Protein AF-A0A7K4B4T7-F1 (afdb_monomer_lite)

Secondary structure (DSSP, 8-state):
--EEEEE-B-TTT--B-THHHHHHHHHHHHTT-EEEEES---SHHHHHHHTTT-SEEE--HHHHTSS-HHHHHHHHH--

pLDDT: mean 97.21, std 2.55, range [79.06, 98.69]

Sequence (79 aa):
AELIGVNNRDLRTFKTDLTTTIRIAPLLRQAGRTVVSLSGITWPCDIRFMSRFADGFLIGSAIMSSGNPRKRLEGLVYA

Foldseek 3Di:
DQEDEFEQADPVVRDGDLVSLVVCQVVQVVVNHAYEYEDDDQALVSVVVCVVRHPYYDDDCNQPVDPHSVVSVCRNPVD

Structure (mmCIF, N/CA/C/O backbone):
data_AF-A0A7K4B4T7-F1
#
_entry.id   AF-A0A7K4B4T7-F1
#
loop_
_atom_site.group_PDB
_atom_site.id
_atom_site.type_symbol
_atom_site.label_atom_id
_atom_site.label_alt_id
_atom_site.label_comp_id
_atom_site.label_asym_id
_atom_site.label_entity_id
_atom_site.label_seq_id
_atom_site.pdbx_PDB_ins_code
_atom_site.Cartn_x
_atom_site.Cartn_y
_atom_site.Cartn_z
_atom_site.occupancy
_atom_site.B_iso_or_equiv
_atom_site.auth_seq_id
_atom_site.auth_comp_id
_atom_site.auth_asym_id
_atom_site.auth_atom_id
_atom_site.pdbx_PDB_model_num
ATOM 1 N N . ALA A 1 1 ? -20.937 3.780 2.200 1.00 88.31 1 ALA A N 1
ATOM 2 C CA . ALA A 1 1 ? -20.082 2.820 1.476 1.00 88.31 1 ALA A CA 1
ATOM 3 C C . ALA A 1 1 ? -19.533 1.801 2.465 1.00 88.31 1 ALA A C 1
ATOM 5 O O . ALA A 1 1 ? -19.265 2.177 3.601 1.00 88.31 1 ALA A O 1
ATOM 6 N N . GLU A 1 2 ? -19.410 0.540 2.062 1.00 95.62 2 GLU A N 1
ATOM 7 C CA . GLU A 1 2 ? -18.896 -0.552 2.909 1.00 95.62 2 GLU A CA 1
ATOM 8 C C . GLU A 1 2 ? -17.365 -0.650 2.860 1.00 95.62 2 GLU A C 1
ATOM 10 O O . GLU A 1 2 ? -16.730 -0.920 3.876 1.00 95.62 2 GLU A O 1
ATOM 15 N N . LEU A 1 3 ? -16.778 -0.316 1.706 1.00 98.06 3 LEU A N 1
ATOM 16 C CA . LEU A 1 3 ? -15.339 -0.258 1.467 1.00 98.06 3 LEU A CA 1
ATOM 17 C C . LEU A 1 3 ? -14.877 1.196 1.339 1.00 98.06 3 LEU A C 1
ATOM 19 O O . LEU A 1 3 ? -15.461 1.974 0.582 1.00 98.06 3 LEU A O 1
ATOM 23 N N . ILE A 1 4 ? -13.814 1.555 2.060 1.00 98.44 4 ILE A N 1
ATOM 24 C CA . ILE A 1 4 ? -13.207 2.888 2.048 1.00 98.44 4 ILE A CA 1
ATOM 25 C C . ILE A 1 4 ? -11.722 2.777 1.694 1.00 98.44 4 ILE A C 1
ATOM 27 O O . ILE A 1 4 ? -10.950 2.107 2.379 1.00 98.44 4 ILE A O 1
ATOM 31 N N . GLY A 1 5 ? -11.317 3.469 0.630 1.00 98.44 5 GLY A N 1
ATOM 32 C CA . GLY A 1 5 ? -9.915 3.614 0.252 1.00 98.44 5 GLY A CA 1
ATOM 33 C C . GLY A 1 5 ? -9.262 4.798 0.965 1.00 98.44 5 GLY A C 1
ATOM 34 O O . GLY A 1 5 ? -9.730 5.928 0.831 1.00 98.44 5 GLY A O 1
ATOM 35 N N . VAL A 1 6 ? -8.166 4.563 1.685 1.00 98.50 6 VAL A N 1
ATOM 36 C CA . VAL A 1 6 ? -7.345 5.622 2.286 1.00 98.50 6 VAL A CA 1
ATOM 37 C C . VAL A 1 6 ? -6.129 5.860 1.401 1.00 98.50 6 VAL A C 1
ATOM 39 O O . VAL A 1 6 ? -5.240 5.015 1.305 1.00 98.50 6 VAL A O 1
ATOM 42 N N . ASN A 1 7 ? -6.095 7.014 0.733 1.00 98.50 7 ASN A N 1
ATOM 43 C CA . ASN A 1 7 ? -4.975 7.387 -0.123 1.00 98.50 7 ASN A CA 1
ATOM 44 C C . ASN A 1 7 ? -3.863 8.040 0.703 1.00 98.50 7 ASN A C 1
ATOM 46 O O . ASN A 1 7 ? -4.033 9.142 1.217 1.00 98.50 7 ASN A O 1
ATOM 50 N N . ASN A 1 8 ? -2.715 7.373 0.795 1.00 98.62 8 ASN A N 1
ATOM 51 C CA . ASN A 1 8 ? -1.538 7.880 1.500 1.00 98.62 8 ASN A CA 1
ATOM 52 C C . ASN A 1 8 ? -0.840 9.018 0.745 1.00 98.62 8 ASN A C 1
ATOM 54 O O . ASN A 1 8 ? 0.089 9.615 1.282 1.00 98.62 8 ASN A O 1
ATOM 58 N N . ARG A 1 9 ? -1.233 9.305 -0.503 1.00 98.50 9 ARG A N 1
ATOM 59 C CA . ARG A 1 9 ? -0.707 10.422 -1.287 1.00 98.50 9 ARG A CA 1
ATOM 60 C C . ARG A 1 9 ? -1.622 11.632 -1.177 1.00 98.50 9 ARG A C 1
ATOM 62 O O . ARG A 1 9 ? -2.765 11.596 -1.629 1.00 98.50 9 ARG A O 1
ATOM 69 N N . ASP A 1 10 ? -1.073 12.728 -0.679 1.00 98.06 10 ASP A N 1
ATOM 70 C CA . ASP A 1 10 ? -1.707 14.033 -0.800 1.00 98.06 10 ASP A CA 1
ATOM 71 C C . ASP A 1 10 ? -1.623 14.501 -2.258 1.00 98.06 10 ASP A C 1
ATOM 73 O O . ASP A 1 10 ? -0.538 14.638 -2.815 1.00 98.06 10 ASP A O 1
ATOM 77 N N . LEU A 1 11 ? -2.765 14.743 -2.898 1.00 97.81 11 LEU A N 1
ATOM 78 C CA . LEU A 1 11 ? -2.828 15.138 -4.309 1.00 97.81 11 LEU A CA 1
ATOM 79 C C . LEU A 1 11 ? -2.448 16.605 -4.559 1.00 97.81 11 LEU A C 1
ATOM 81 O O . LEU A 1 11 ? -2.236 16.979 -5.707 1.00 97.81 11 LEU A O 1
ATOM 85 N N . ARG A 1 12 ? -2.348 17.436 -3.514 1.00 98.06 12 ARG A 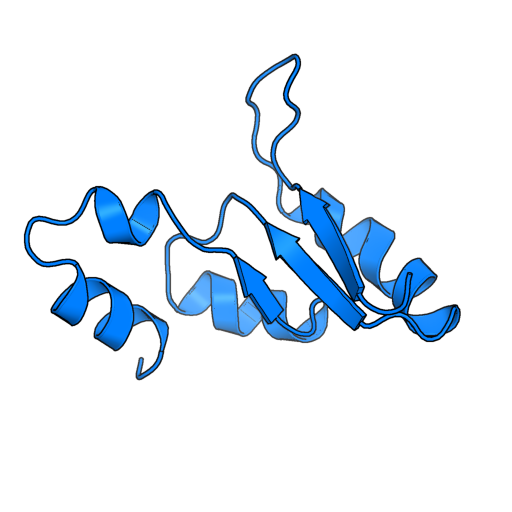N 1
ATOM 86 C CA . ARG A 1 12 ? -1.882 18.827 -3.634 1.00 98.06 12 ARG A CA 1
ATOM 87 C C . ARG A 1 12 ? -0.360 18.918 -3.642 1.00 9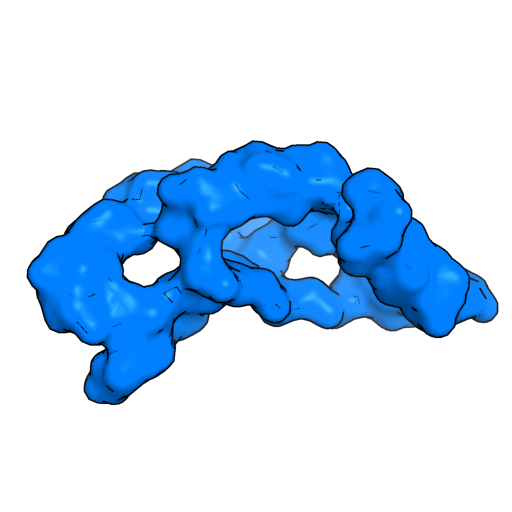8.06 12 ARG A C 1
ATOM 89 O O . ARG A 1 12 ? 0.196 19.778 -4.314 1.00 98.06 12 ARG A O 1
ATOM 96 N N . THR A 1 13 ? 0.304 18.049 -2.878 1.00 98.06 13 THR A N 1
ATOM 97 C CA . THR A 1 13 ? 1.763 18.082 -2.667 1.00 98.06 13 THR A CA 1
ATOM 98 C C . THR A 1 13 ? 2.497 16.886 -3.269 1.00 98.06 13 THR A C 1
ATOM 100 O O . THR A 1 13 ? 3.724 16.883 -3.328 1.00 98.06 13 THR A O 1
ATOM 103 N N . PHE A 1 14 ? 1.761 15.849 -3.674 1.00 96.88 14 PHE A N 1
ATOM 104 C CA . PHE A 1 14 ? 2.239 14.536 -4.116 1.00 96.88 14 PHE A CA 1
ATOM 105 C C . PHE A 1 14 ? 3.097 13.770 -3.099 1.00 96.88 14 PHE A C 1
ATOM 107 O O . PHE A 1 14 ? 3.582 12.673 -3.398 1.00 96.88 14 PHE A O 1
ATOM 114 N N . LYS A 1 15 ? 3.234 14.285 -1.872 1.00 98.00 15 LYS A N 1
ATOM 115 C CA . LYS A 1 15 ? 3.906 13.581 -0.781 1.00 98.00 15 LYS A CA 1
ATOM 116 C C . LYS A 1 15 ? 3.093 12.354 -0.396 1.00 98.00 15 LYS A C 1
ATOM 118 O O . LYS A 1 15 ? 1.868 12.404 -0.316 1.00 98.00 15 LYS A O 1
ATOM 123 N N . THR A 1 16 ? 3.794 11.243 -0.199 1.00 97.81 16 THR A N 1
ATOM 124 C CA . THR A 1 16 ? 3.191 9.973 0.208 1.00 97.81 16 THR A CA 1
ATOM 125 C C . THR A 1 16 ? 3.619 9.653 1.633 1.00 97.81 16 THR A C 1
ATOM 127 O O . THR A 1 16 ? 4.814 9.640 1.916 1.00 97.81 16 THR A O 1
ATOM 130 N N . ASP A 1 17 ? 2.650 9.398 2.508 1.00 97.94 17 ASP A N 1
ATOM 131 C CA . ASP A 1 17 ? 2.861 9.108 3.924 1.00 97.94 17 ASP A CA 1
ATOM 132 C C . ASP A 1 17 ? 1.901 8.007 4.405 1.00 97.94 17 ASP A C 1
ATOM 134 O O . ASP 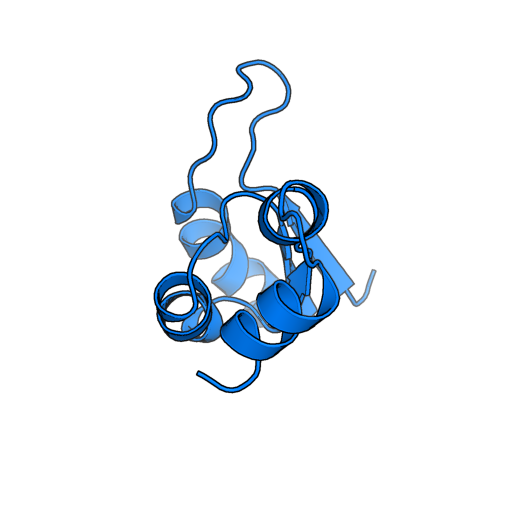A 1 17 ? 0.687 8.214 4.524 1.00 97.94 17 ASP A O 1
ATOM 138 N N . LEU A 1 18 ? 2.463 6.828 4.701 1.00 98.00 18 LEU A N 1
ATOM 139 C CA . LEU A 1 18 ? 1.722 5.652 5.170 1.00 98.00 18 LEU A CA 1
ATOM 140 C C . LEU A 1 18 ? 1.048 5.871 6.534 1.00 98.00 18 LEU A C 1
ATOM 142 O O . LEU A 1 18 ? 0.064 5.190 6.842 1.00 98.00 18 LEU A O 1
ATOM 146 N N . THR A 1 19 ? 1.512 6.840 7.335 1.00 98.19 19 THR A N 1
ATOM 147 C CA . THR A 1 19 ? 0.891 7.161 8.629 1.00 98.19 19 THR A CA 1
ATOM 148 C C . THR A 1 19 ? -0.553 7.646 8.474 1.00 98.19 19 THR A C 1
ATOM 150 O O . THR A 1 19 ? -1.356 7.500 9.397 1.00 98.19 19 THR A O 1
ATOM 153 N N . THR A 1 20 ? -0.930 8.122 7.281 1.00 98.38 20 THR A N 1
ATOM 154 C CA . THR A 1 20 ? -2.309 8.485 6.931 1.00 98.38 20 THR A CA 1
ATOM 155 C C . THR A 1 20 ? -3.265 7.313 7.137 1.00 98.38 20 THR A C 1
ATOM 157 O O . THR A 1 20 ? -4.257 7.447 7.858 1.00 98.38 20 THR A O 1
ATOM 160 N N . THR A 1 21 ? -2.950 6.144 6.568 1.00 98.62 21 THR A N 1
ATOM 161 C CA . THR A 1 21 ? -3.737 4.922 6.790 1.00 98.62 21 THR A CA 1
ATOM 162 C C . THR A 1 21 ? -3.709 4.516 8.260 1.00 98.62 21 THR A C 1
ATOM 164 O O . THR A 1 21 ? -4.766 4.245 8.822 1.00 98.62 21 THR A O 1
ATOM 167 N N . ILE A 1 22 ? -2.534 4.525 8.900 1.00 98.44 22 ILE A N 1
ATOM 168 C CA . ILE A 1 22 ? -2.370 4.100 10.303 1.00 98.44 22 ILE A CA 1
ATOM 169 C C . ILE A 1 22 ? -3.288 4.898 11.240 1.00 98.44 22 ILE A C 1
ATOM 171 O O . ILE A 1 22 ? -3.920 4.327 12.126 1.00 98.44 22 ILE A O 1
ATOM 175 N N . ARG A 1 23 ? -3.405 6.212 11.023 1.00 98.31 23 ARG A N 1
ATOM 176 C CA . ARG A 1 23 ? -4.220 7.109 11.851 1.00 98.31 23 ARG A CA 1
ATOM 177 C C . ARG A 1 23 ? -5.723 6.955 11.617 1.00 98.31 23 ARG A C 1
ATOM 179 O O . ARG A 1 23 ? -6.498 7.072 12.560 1.00 98.31 23 ARG A O 1
ATOM 186 N N . ILE A 1 24 ? -6.144 6.744 10.370 1.00 97.81 24 ILE A N 1
ATOM 187 C CA . ILE A 1 24 ? -7.564 6.809 9.982 1.00 97.81 24 ILE A CA 1
ATOM 188 C C . ILE A 1 24 ? -8.236 5.433 10.042 1.00 97.81 24 ILE A C 1
ATOM 190 O O . ILE A 1 24 ? -9.413 5.336 10.394 1.00 97.81 24 ILE A O 1
ATOM 194 N N . ALA A 1 25 ? -7.505 4.362 9.729 1.00 98.25 25 ALA A N 1
ATOM 195 C CA . ALA A 1 25 ? -8.073 3.024 9.628 1.00 98.25 25 ALA A CA 1
ATOM 196 C C . ALA A 1 25 ? -8.793 2.540 10.904 1.00 98.25 25 ALA A C 1
ATOM 198 O O . ALA A 1 25 ? -9.885 1.991 10.759 1.00 98.25 25 ALA A O 1
ATOM 199 N N . PRO A 1 26 ? -8.291 2.775 12.138 1.00 97.81 26 PRO A N 1
ATOM 200 C CA . PRO A 1 26 ? -8.996 2.351 13.349 1.00 97.81 26 PRO A CA 1
ATOM 201 C C . PRO A 1 26 ? -10.405 2.945 13.466 1.00 97.81 26 PRO A C 1
ATOM 203 O O . PRO A 1 26 ? -11.342 2.229 13.805 1.00 97.81 26 PRO A O 1
ATOM 206 N N . LEU A 1 27 ? -10.573 4.225 13.114 1.00 98.06 27 LEU A N 1
ATOM 207 C CA . LEU A 1 27 ? -11.865 4.917 13.167 1.00 98.06 27 LEU A CA 1
ATOM 208 C C . LEU A 1 27 ? -12.856 4.331 12.152 1.00 98.06 27 LEU A C 1
ATOM 210 O O . LEU A 1 27 ? -14.024 4.108 12.463 1.00 98.06 27 LEU A O 1
ATOM 214 N N . LEU A 1 28 ? -12.381 4.039 10.938 1.00 98.12 28 LEU A N 1
ATOM 215 C CA . LEU A 1 28 ? -13.202 3.438 9.884 1.00 98.12 28 LEU A CA 1
ATOM 216 C C . LEU A 1 28 ? -13.621 2.006 10.235 1.00 98.12 28 LEU A C 1
ATOM 218 O O . LEU A 1 28 ? -14.780 1.641 10.042 1.00 98.12 28 LEU A O 1
ATOM 222 N N . ARG A 1 29 ? -12.704 1.211 10.792 1.00 97.31 29 ARG A N 1
ATOM 223 C CA . ARG A 1 29 ? -12.977 -0.177 11.191 1.00 97.31 29 ARG A CA 1
ATOM 224 C C . ARG A 1 29 ? -13.929 -0.250 12.382 1.00 97.31 29 ARG A C 1
ATOM 226 O O . ARG A 1 29 ? -14.821 -1.089 12.374 1.00 97.31 29 ARG A O 1
ATOM 233 N N . GLN A 1 30 ? -13.813 0.661 13.353 1.00 97.50 30 GLN A N 1
ATOM 234 C CA . GLN A 1 30 ? -14.794 0.803 14.442 1.00 97.50 30 GLN A CA 1
ATOM 235 C C . GLN A 1 30 ? -16.200 1.119 13.914 1.00 97.50 30 GLN A C 1
ATOM 237 O O . GLN A 1 30 ? -17.185 0.631 14.456 1.00 97.50 30 GLN A O 1
ATOM 242 N N . ALA A 1 31 ? -16.296 1.872 12.816 1.00 97.56 31 ALA A N 1
ATOM 243 C CA . ALA A 1 31 ? -17.550 2.127 12.110 1.00 97.56 31 ALA A CA 1
ATOM 244 C C . ALA A 1 31 ? -17.987 0.977 11.170 1.00 97.56 31 ALA A C 1
ATOM 246 O O . ALA A 1 31 ? -18.873 1.176 10.334 1.00 97.56 31 ALA A O 1
ATOM 247 N N . GLY A 1 32 ? -17.356 -0.200 11.264 1.00 97.62 32 GLY A N 1
ATOM 248 C CA . GLY A 1 32 ? -17.693 -1.395 10.487 1.00 97.62 32 GLY A CA 1
ATOM 249 C C . GLY A 1 32 ? -17.311 -1.325 9.007 1.00 97.62 32 GLY A C 1
ATOM 250 O O . GLY A 1 32 ? -17.968 -1.957 8.184 1.00 97.62 32 GLY A O 1
ATOM 251 N N . ARG A 1 33 ? -16.306 -0.522 8.630 1.00 98.25 33 ARG A N 1
ATOM 252 C CA . ARG A 1 33 ? -15.864 -0.372 7.231 1.00 98.25 33 ARG A CA 1
ATOM 253 C C . ARG A 1 33 ? -14.647 -1.238 6.921 1.00 98.25 33 ARG A C 1
ATOM 255 O O . ARG A 1 33 ? -13.715 -1.296 7.721 1.00 98.25 33 ARG A O 1
ATOM 262 N N . THR A 1 34 ? -14.621 -1.810 5.720 1.00 98.56 34 THR A N 1
ATOM 263 C CA . THR A 1 34 ? -13.423 -2.423 5.132 1.00 98.56 34 THR A CA 1
ATOM 264 C C . THR A 1 34 ? -12.489 -1.327 4.630 1.00 98.56 34 THR A C 1
ATOM 266 O O . THR A 1 34 ? -12.908 -0.444 3.877 1.00 98.56 34 THR A O 1
ATOM 269 N N . VAL A 1 35 ? -11.218 -1.371 5.021 1.00 98.69 35 VAL A N 1
ATOM 270 C CA . VAL A 1 35 ? -10.229 -0.333 4.706 1.00 98.69 35 VAL A CA 1
ATOM 271 C C . VAL A 1 35 ? -9.217 -0.831 3.682 1.00 98.69 35 VAL A C 1
ATOM 273 O O . VAL A 1 35 ? -8.512 -1.807 3.920 1.00 98.69 35 VAL A O 1
ATOM 276 N N . VAL A 1 36 ? -9.062 -0.112 2.571 1.00 98.69 36 VAL A N 1
ATOM 277 C CA . VAL A 1 36 ? -8.021 -0.386 1.567 1.00 98.69 36 VAL A CA 1
ATOM 278 C C . VAL A 1 36 ? -6.967 0.719 1.607 1.00 98.69 36 VAL A C 1
ATOM 280 O O . VAL A 1 36 ? -7.293 1.888 1.411 1.00 98.69 36 VAL A O 1
ATOM 283 N N . SER A 1 37 ? -5.699 0.375 1.841 1.00 98.69 37 SER A N 1
ATOM 284 C CA . SER A 1 37 ? -4.596 1.344 1.795 1.00 98.69 37 SER A CA 1
ATOM 285 C C . SER A 1 37 ? -4.117 1.543 0.357 1.00 98.69 37 SER A C 1
ATOM 287 O O . SER A 1 37 ? -3.844 0.574 -0.358 1.00 98.69 37 SER A O 1
ATOM 289 N N . LEU A 1 38 ? -4.024 2.797 -0.082 1.00 98.56 38 LEU A N 1
ATOM 290 C CA . LEU A 1 38 ? -3.646 3.164 -1.447 1.00 98.56 38 LEU A CA 1
ATOM 291 C C . LEU A 1 38 ? -2.384 4.028 -1.421 1.00 98.56 38 LEU A C 1
ATOM 293 O O . LEU A 1 38 ? -2.250 4.902 -0.566 1.00 98.56 38 LEU A O 1
ATOM 297 N N . SER A 1 39 ? -1.518 3.859 -2.421 1.00 98.25 39 SER A N 1
ATOM 298 C CA . SER A 1 39 ? -0.244 4.584 -2.576 1.00 98.25 39 SER A CA 1
ATOM 299 C C . SER A 1 39 ? 0.813 4.258 -1.509 1.00 98.25 39 SER A C 1
ATOM 301 O O . SER A 1 39 ? 0.516 4.075 -0.333 1.00 98.25 39 SER A O 1
ATOM 303 N N . GLY A 1 40 ? 2.083 4.229 -1.923 1.00 96.12 40 GLY A N 1
ATOM 304 C CA . GLY A 1 40 ? 3.233 4.098 -1.014 1.00 96.12 40 GLY A CA 1
ATOM 305 C C . GLY A 1 40 ? 3.652 2.671 -0.662 1.00 96.12 40 GLY A C 1
ATOM 306 O O . GLY A 1 40 ? 4.698 2.500 -0.051 1.00 96.12 40 GLY A O 1
ATOM 307 N N . ILE A 1 41 ? 2.901 1.653 -1.090 1.00 97.69 41 ILE A N 1
ATOM 308 C CA . ILE A 1 41 ? 3.286 0.246 -0.927 1.00 97.69 41 ILE A CA 1
ATOM 309 C C . ILE A 1 41 ? 4.241 -0.152 -2.054 1.00 97.69 41 ILE A C 1
ATOM 311 O O . ILE A 1 41 ? 3.860 -0.129 -3.229 1.00 97.69 41 ILE A O 1
ATOM 315 N N . THR A 1 42 ? 5.475 -0.509 -1.702 1.00 96.50 42 THR A N 1
ATOM 316 C CA . THR A 1 42 ? 6.531 -0.826 -2.674 1.00 96.50 42 THR A CA 1
ATOM 317 C C . THR A 1 42 ? 7.140 -2.196 -2.430 1.00 96.50 42 THR A C 1
ATOM 319 O O . THR A 1 42 ? 7.490 -2.883 -3.385 1.00 96.50 42 THR A O 1
ATOM 322 N N . TRP A 1 43 ? 7.274 -2.622 -1.185 1.00 96.25 43 TRP A N 1
ATOM 323 C CA . TRP A 1 43 ? 7.966 -3.849 -0.824 1.00 96.25 43 TRP A CA 1
ATOM 324 C C . TRP A 1 43 ? 7.048 -4.810 -0.069 1.00 96.25 43 TRP A C 1
ATOM 326 O O . TRP A 1 43 ? 6.076 -4.381 0.553 1.00 96.25 43 TRP A O 1
ATOM 336 N N . PRO A 1 44 ? 7.361 -6.116 -0.060 1.00 96.69 44 PRO A N 1
ATOM 337 C CA . PRO A 1 44 ? 6.575 -7.097 0.693 1.00 96.69 44 PRO A CA 1
ATOM 338 C C . PRO A 1 44 ? 6.535 -6.790 2.194 1.00 96.69 44 PRO A C 1
ATOM 340 O O . PRO A 1 44 ? 5.534 -7.034 2.862 1.00 96.69 44 PRO A O 1
ATOM 343 N N . CYS A 1 45 ? 7.607 -6.197 2.734 1.00 96.44 45 CYS A N 1
ATOM 344 C CA . CYS A 1 45 ? 7.635 -5.743 4.121 1.00 96.44 45 CYS A CA 1
ATOM 345 C C . CYS A 1 45 ? 6.617 -4.629 4.408 1.00 96.44 45 CYS A C 1
ATOM 347 O O . CYS A 1 45 ? 6.049 -4.630 5.499 1.00 96.44 45 CYS A O 1
ATOM 349 N N . ASP A 1 46 ? 6.333 -3.747 3.444 1.00 96.88 46 ASP A N 1
ATOM 350 C CA . ASP A 1 46 ? 5.301 -2.715 3.589 1.00 96.88 46 ASP A CA 1
ATOM 351 C C . ASP A 1 46 ? 3.927 -3.371 3.744 1.00 96.88 46 ASP A C 1
ATOM 353 O O . ASP A 1 46 ? 3.177 -3.008 4.644 1.00 96.88 46 ASP A O 1
ATOM 357 N N . ILE A 1 47 ? 3.620 -4.381 2.918 1.00 97.12 47 ILE A N 1
ATOM 358 C CA . ILE A 1 47 ? 2.371 -5.156 3.004 1.00 97.12 47 ILE A CA 1
ATOM 359 C C . ILE A 1 47 ? 2.271 -5.814 4.380 1.00 97.12 47 ILE A C 1
ATOM 361 O O . ILE A 1 47 ? 1.310 -5.566 5.104 1.00 97.12 47 ILE A O 1
ATOM 365 N N . ARG A 1 48 ? 3.296 -6.577 4.787 1.00 96.38 48 ARG A N 1
ATOM 366 C CA . ARG A 1 48 ? 3.312 -7.274 6.085 1.00 96.38 48 ARG A CA 1
ATOM 367 C C . ARG A 1 48 ? 3.099 -6.329 7.264 1.00 96.38 48 ARG A C 1
ATOM 369 O O . ARG A 1 48 ? 2.346 -6.648 8.181 1.00 96.38 48 ARG A O 1
ATOM 376 N N . PHE A 1 49 ? 3.747 -5.168 7.247 1.00 97.06 49 PHE A N 1
ATOM 377 C CA . PHE A 1 49 ? 3.584 -4.170 8.297 1.00 97.06 49 PHE A CA 1
ATOM 378 C C . PHE A 1 49 ? 2.185 -3.538 8.268 1.00 97.06 49 PHE A C 1
ATOM 380 O O . PHE A 1 49 ? 1.513 -3.455 9.299 1.00 97.06 49 PHE A O 1
ATOM 387 N N . MET A 1 50 ? 1.723 -3.127 7.086 1.00 98.06 50 MET A N 1
ATOM 388 C CA . MET A 1 50 ? 0.477 -2.381 6.919 1.00 98.06 50 MET A CA 1
ATOM 389 C C . MET A 1 50 ? -0.785 -3.244 7.043 1.00 98.06 50 MET A C 1
ATOM 391 O O . MET A 1 50 ? -1.848 -2.702 7.351 1.00 98.06 50 MET A O 1
ATOM 395 N N . SER A 1 51 ? -0.694 -4.570 6.888 1.00 97.12 51 SER A N 1
ATOM 396 C CA . SER A 1 51 ? -1.816 -5.509 7.073 1.00 97.12 51 SER A CA 1
ATOM 397 C C . SER A 1 51 ? -2.405 -5.481 8.485 1.00 97.12 51 SER A C 1
ATOM 399 O O . SER A 1 51 ? -3.530 -5.916 8.698 1.00 97.12 51 SER A O 1
ATOM 401 N N . ARG A 1 52 ? -1.677 -4.930 9.463 1.00 97.31 52 ARG A N 1
ATOM 402 C CA . ARG A 1 52 ? -2.193 -4.692 10.821 1.00 97.31 52 ARG A CA 1
ATOM 403 C C . ARG A 1 52 ? -3.224 -3.561 10.880 1.00 97.31 52 ARG A C 1
ATOM 405 O O . ARG A 1 52 ? -3.965 -3.468 11.853 1.00 97.31 52 ARG A O 1
ATOM 412 N N . PHE A 1 53 ? -3.245 -2.689 9.872 1.00 98.00 53 PHE A N 1
ATOM 413 C CA . PHE A 1 53 ? -4.059 -1.474 9.840 1.00 98.00 53 PHE A CA 1
ATOM 414 C C . PHE A 1 53 ? -5.103 -1.502 8.716 1.00 98.00 53 PHE A C 1
ATOM 416 O O . PHE A 1 53 ? -6.213 -1.013 8.913 1.00 98.00 53 PHE A O 1
ATOM 423 N N . ALA A 1 54 ? -4.800 -2.108 7.567 1.00 98.19 54 ALA A N 1
ATOM 424 C CA . ALA A 1 54 ? -5.699 -2.196 6.412 1.00 98.19 54 ALA A CA 1
ATOM 425 C C . ALA A 1 54 ? -6.191 -3.631 6.151 1.00 98.19 54 ALA A C 1
ATOM 427 O O . ALA A 1 54 ? -5.555 -4.594 6.563 1.00 98.19 54 ALA A O 1
ATOM 428 N N . ASP A 1 55 ? -7.333 -3.762 5.481 1.00 98.25 55 ASP A N 1
ATOM 429 C CA . ASP A 1 55 ? -7.923 -5.030 5.024 1.00 98.25 55 ASP A CA 1
ATOM 430 C C . ASP A 1 55 ? -7.457 -5.426 3.620 1.00 98.25 55 ASP A C 1
ATOM 432 O O . ASP A 1 55 ? -7.527 -6.589 3.231 1.00 98.25 55 ASP A O 1
ATOM 436 N N . GLY A 1 56 ? -6.982 -4.454 2.845 1.00 98.00 56 GLY A N 1
ATOM 437 C CA . GLY A 1 56 ? -6.484 -4.674 1.497 1.00 98.00 56 GL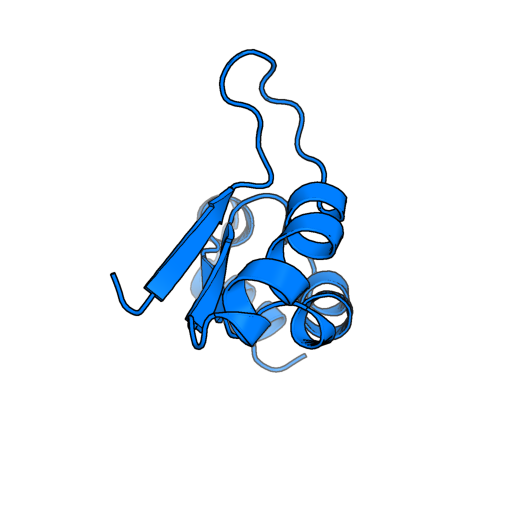Y A CA 1
ATOM 438 C C . GLY A 1 56 ? -5.604 -3.533 1.009 1.00 98.00 56 GLY A C 1
ATOM 439 O O . GLY A 1 56 ? -5.442 -2.506 1.675 1.00 98.00 56 GLY A O 1
ATOM 440 N N . PHE A 1 57 ? -5.052 -3.712 -0.188 1.00 98.38 57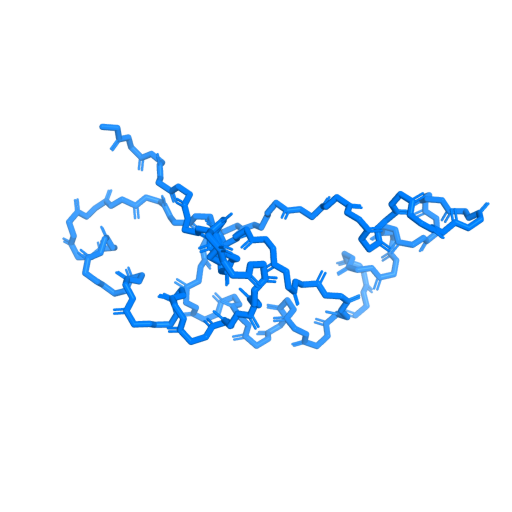 PHE A N 1
ATOM 441 C CA . PHE A 1 57 ? -4.139 -2.760 -0.811 1.00 98.38 57 PHE A CA 1
ATOM 442 C C . PHE A 1 57 ? -4.498 -2.528 -2.273 1.00 98.38 57 PHE A C 1
ATOM 444 O O . PHE A 1 57 ? -4.840 -3.467 -2.989 1.00 98.38 57 PHE A O 1
ATOM 451 N N . LEU A 1 58 ? -4.347 -1.287 -2.733 1.00 98.38 58 LEU A N 1
ATOM 452 C CA . LEU A 1 58 ? -4.349 -0.956 -4.157 1.00 98.38 58 LEU A CA 1
ATOM 453 C C . LEU A 1 58 ? -2.943 -0.521 -4.557 1.00 98.38 58 LEU A C 1
ATOM 455 O O . LEU A 1 58 ? -2.451 0.530 -4.133 1.00 98.38 58 LEU A O 1
ATOM 459 N N . ILE A 1 59 ? -2.300 -1.340 -5.385 1.00 98.06 59 ILE A N 1
ATOM 460 C CA . ILE A 1 59 ? -0.903 -1.175 -5.782 1.00 98.06 59 ILE A CA 1
ATOM 461 C C . ILE A 1 59 ? -0.845 -1.087 -7.304 1.00 98.06 59 ILE A C 1
ATOM 463 O O . ILE A 1 59 ? -1.233 -2.017 -8.001 1.00 98.06 59 ILE A O 1
ATOM 467 N N . GLY A 1 60 ? -0.359 0.044 -7.816 1.00 97.19 60 GLY A N 1
ATOM 468 C CA . GLY A 1 60 ? -0.205 0.282 -9.252 1.00 97.19 60 GLY A CA 1
ATOM 469 C C . GLY A 1 60 ? 1.257 0.474 -9.630 1.00 97.19 60 GLY A C 1
ATOM 470 O O . GLY A 1 60 ? 1.900 -0.439 -10.142 1.00 97.19 60 GLY A O 1
ATOM 471 N N . SER A 1 61 ? 1.801 1.660 -9.339 1.00 96.69 61 SER A N 1
ATOM 472 C CA . SER A 1 61 ? 3.123 2.091 -9.818 1.00 96.69 61 SER A CA 1
ATOM 473 C C . SER A 1 61 ? 4.244 1.094 -9.522 1.00 96.69 61 SER A C 1
ATOM 475 O O . SER A 1 61 ? 5.023 0.809 -10.419 1.00 96.69 61 SER A O 1
ATOM 477 N N . ALA A 1 62 ? 4.287 0.504 -8.321 1.00 96.25 62 ALA A N 1
ATOM 478 C CA . ALA A 1 62 ? 5.329 -0.455 -7.942 1.00 96.25 62 ALA A CA 1
ATOM 479 C C . ALA A 1 62 ? 5.344 -1.736 -8.799 1.00 96.25 62 ALA A C 1
ATOM 481 O O . ALA A 1 62 ? 6.379 -2.401 -8.866 1.00 96.25 62 ALA A O 1
ATOM 482 N N . ILE A 1 63 ? 4.210 -2.087 -9.420 1.00 98.12 63 ILE A N 1
ATOM 483 C CA . ILE A 1 63 ? 4.055 -3.231 -10.328 1.00 98.12 63 ILE A CA 1
ATOM 484 C C . ILE A 1 63 ? 4.266 -2.776 -11.775 1.00 98.12 63 ILE A C 1
ATOM 486 O O . ILE A 1 63 ? 5.043 -3.388 -12.504 1.00 98.12 63 ILE A O 1
ATOM 490 N N . MET A 1 64 ? 3.613 -1.682 -12.177 1.00 97.75 64 MET A N 1
ATOM 491 C CA . MET A 1 64 ? 3.619 -1.184 -13.559 1.00 97.75 64 MET A CA 1
ATOM 492 C C . MET A 1 64 ? 4.981 -0.650 -14.010 1.00 97.75 64 MET A C 1
ATOM 494 O O . MET A 1 64 ? 5.284 -0.696 -15.195 1.00 97.75 64 MET A O 1
ATOM 498 N N . SER A 1 65 ? 5.818 -0.170 -13.088 1.00 95.88 65 SER A N 1
ATOM 499 C CA . SER A 1 65 ? 7.170 0.297 -13.412 1.00 95.88 65 SER A CA 1
ATOM 500 C C . SER A 1 65 ? 8.192 -0.837 -13.561 1.00 95.88 65 SER A C 1
ATOM 502 O O . SER A 1 65 ? 9.370 -0.568 -13.782 1.00 95.88 65 SER A O 1
ATOM 504 N N . SER A 1 66 ? 7.791 -2.099 -13.373 1.00 97.00 66 SER A N 1
ATOM 505 C CA . SER A 1 66 ? 8.681 -3.250 -13.513 1.00 97.00 66 SER A CA 1
ATOM 506 C C . SER A 1 66 ? 8.752 -3.725 -14.962 1.00 97.00 66 SER A C 1
ATOM 508 O O . SER A 1 66 ? 7.730 -3.823 -15.632 1.00 97.00 66 SER A O 1
ATOM 510 N N . GLY A 1 67 ? 9.939 -4.146 -15.411 1.00 98.06 67 GLY A N 1
ATOM 511 C CA . GLY A 1 67 ? 10.100 -4.839 -16.696 1.00 98.06 67 GLY A CA 1
ATOM 512 C C . GLY A 1 67 ? 9.394 -6.203 -16.764 1.00 98.06 67 GLY A C 1
ATOM 513 O O . GLY A 1 67 ? 9.227 -6.752 -17.847 1.00 98.06 67 GLY A O 1
ATOM 514 N N . ASN A 1 68 ? 8.960 -6.756 -15.623 1.00 98.00 68 ASN A N 1
ATOM 515 C CA . ASN A 1 68 ? 8.115 -7.948 -15.569 1.00 98.00 68 ASN A CA 1
ATOM 516 C C . ASN A 1 68 ? 7.040 -7.791 -14.470 1.00 98.00 68 ASN A C 1
ATOM 518 O O . ASN A 1 68 ? 7.261 -8.200 -13.323 1.00 98.00 68 ASN A O 1
ATOM 522 N N . PRO A 1 69 ? 5.867 -7.218 -14.806 1.00 97.94 69 PRO A N 1
ATOM 523 C CA . PRO A 1 69 ? 4.776 -6.980 -13.859 1.00 97.94 69 PRO A CA 1
ATOM 524 C C . PRO A 1 69 ? 4.303 -8.237 -13.121 1.00 97.94 69 PRO A C 1
ATOM 526 O O . PRO A 1 69 ? 4.016 -8.170 -11.928 1.00 97.94 69 PRO A O 1
ATOM 529 N N . ARG A 1 70 ? 4.275 -9.396 -13.796 1.00 97.75 70 ARG A N 1
ATOM 530 C CA . ARG A 1 70 ? 3.902 -10.682 -13.184 1.00 97.75 70 ARG A CA 1
ATOM 531 C C . ARG A 1 70 ? 4.863 -11.048 -12.059 1.00 97.75 70 ARG A C 1
ATOM 533 O O . ARG A 1 70 ? 4.428 -11.207 -10.924 1.00 97.75 70 ARG A O 1
ATOM 540 N N . LYS A 1 71 ? 6.165 -11.112 -12.355 1.00 97.75 71 LYS A N 1
ATOM 541 C CA . LYS A 1 71 ? 7.192 -11.454 -11.359 1.00 97.75 71 LYS A CA 1
ATOM 542 C C . LYS A 1 71 ? 7.191 -10.461 -10.194 1.00 97.75 71 LYS A C 1
ATOM 544 O O . LYS A 1 71 ? 7.419 -10.834 -9.047 1.00 97.75 71 LYS A O 1
ATOM 549 N N . ARG A 1 72 ? 6.919 -9.184 -10.479 1.00 97.56 72 ARG A N 1
ATOM 550 C CA . ARG A 1 72 ? 6.810 -8.144 -9.454 1.00 97.56 72 ARG A CA 1
ATOM 551 C C . ARG A 1 72 ? 5.599 -8.336 -8.542 1.00 97.56 72 ARG A C 1
ATOM 553 O O . ARG A 1 72 ? 5.750 -8.188 -7.334 1.00 97.56 72 ARG A O 1
ATOM 560 N N . LEU A 1 73 ? 4.436 -8.667 -9.100 1.00 97.44 73 LEU A N 1
ATOM 561 C CA . LEU A 1 73 ? 3.240 -9.001 -8.327 1.00 97.44 73 LEU A CA 1
ATOM 562 C C . LEU A 1 73 ? 3.465 -10.258 -7.479 1.00 97.44 73 LEU A C 1
ATOM 564 O O . LEU A 1 73 ? 3.192 -10.232 -6.284 1.00 97.44 73 LEU A O 1
ATOM 568 N N . GLU A 1 74 ? 4.013 -11.322 -8.067 1.00 97.19 74 GLU A N 1
ATOM 569 C CA . GLU A 1 74 ? 4.348 -12.565 -7.356 1.00 97.19 74 GLU A CA 1
ATOM 570 C C . GLU A 1 74 ? 5.265 -12.282 -6.161 1.00 97.19 74 GLU A C 1
ATOM 572 O O . GLU A 1 74 ? 4.995 -12.735 -5.054 1.00 97.19 74 GLU A O 1
ATOM 577 N N . GLY A 1 75 ? 6.286 -11.443 -6.353 1.00 96.31 75 GLY A N 1
ATOM 578 C CA . GLY A 1 75 ? 7.179 -11.021 -5.280 1.00 96.31 75 GLY A CA 1
ATOM 579 C C . GLY A 1 75 ? 6.518 -10.171 -4.193 1.00 96.31 75 GLY A C 1
ATOM 580 O O . GLY A 1 75 ? 7.086 -10.082 -3.120 1.00 96.31 75 GLY A O 1
ATOM 581 N N . LEU A 1 76 ? 5.364 -9.540 -4.433 1.00 95.81 76 LEU A N 1
ATOM 582 C CA . LEU A 1 76 ? 4.600 -8.820 -3.403 1.00 95.81 76 LEU A CA 1
ATOM 583 C C . LEU A 1 76 ? 3.631 -9.734 -2.644 1.00 95.81 76 LEU A C 1
ATOM 585 O O . LEU A 1 76 ? 3.380 -9.496 -1.467 1.00 95.81 76 LEU A O 1
ATOM 589 N N . VAL A 1 77 ? 3.080 -10.747 -3.315 1.00 93.44 77 VAL A N 1
ATOM 590 C CA . VAL A 1 77 ? 2.022 -11.615 -2.771 1.00 93.44 77 VAL A CA 1
ATOM 591 C C . VAL A 1 77 ? 2.586 -12.855 -2.075 1.00 93.44 77 VAL A C 1
ATOM 593 O O . VAL A 1 77 ? 2.026 -13.288 -1.074 1.00 93.44 77 VAL A O 1
ATOM 596 N N . TYR A 1 78 ? 3.678 -13.427 -2.587 1.00 92.06 78 TYR A N 1
ATOM 597 C CA . TYR A 1 78 ? 4.200 -14.728 -2.147 1.00 92.06 78 TYR A CA 1
ATOM 598 C C . TYR A 1 78 ? 5.514 -14.650 -1.349 1.00 92.06 78 TYR A C 1
ATOM 600 O O . TYR A 1 78 ? 6.140 -15.685 -1.123 1.00 92.06 78 TYR A O 1
ATOM 608 N N . ALA A 1 79 ? 5.958 -13.450 -0.957 1.00 79.06 79 ALA A N 1
ATOM 609 C CA . ALA A 1 79 ? 7.253 -13.215 -0.301 1.00 79.06 79 ALA A CA 1
ATOM 610 C C . ALA A 1 79 ? 7.178 -12.902 1.202 1.00 79.06 79 ALA A C 1
ATOM 612 O O . ALA A 1 79 ? 6.084 -12.628 1.742 1.00 79.06 79 ALA A O 1
#

Radius of gyration: 12.97 Å; chains: 1; bounding box: 30×34×31 Å

=== Feature glossary ===
The record interleaves many kinds of information about one protein. Here is each kind framed as the question it answers.

Q: What does the local fold look like, residue by residue?
A: The Foldseek 3Di string encodes local tertiary geometry as a 20-letter alphabet — one character per residue — derived from the relative positions of nearby Cα atoms. Unlike the amino-acid sequence, 3Di is a direct function of the 3D structure, so two proteins with the same fold have similar 3Di strings even at low sequence identity.

Q: Which residues are in helices, strands, or loops?
A: The SS8 string is DSSP's per-residue secondary-structure call. α-helix (H) means an i→i+4 H-bond ladder; β-strand (E) means the residue participates in a β-sheet; 3₁₀ (G) and π (I) are tighter and wider helices; T/S are turns/bends; '-' is loop.

Q: How big and how compact is the whole molecule?
A: Radius of gyration (Rg) is the root-mean-square distance of Cα atoms from their centroid — a single number for overall size and compactness. A globular domain of N residues has Rg ≈ 2.2·N^0.38 Å; an extended or disordered chain has a much larger Rg. The Cα contact count is the number of residue pairs whose Cα atoms are within 8 Å and are more than four positions apart in sequence — a standard proxy for tertiary packing density. The bounding box is the smallest axis-aligned box enclosing all Cα atoms.

Q: Where is each backbone atom in 3D?
A: Structure coordinates are given as an mmCIF _atom_site loop: one row per atom with element, residue name, chain id, sequence number, and x/y/z position in Å. Only the four main-chain atoms per residue are included here; side chains are omitted to keep the record compact.

Q: What is the amino-acid chain?
A: Primary structure: the covalent order of the twenty standard amino acids along the backbone. Two proteins with the same sequence will (almost always) fold to the same structure; two with 30% identity often share a fold but not the details.

Q: What if only a Cα trace is available?
A: Three-state secondary structure (P-SEA) collapses the eight DSSP classes into helix (a), strand (b), and coil (c). P-SEA assigns these from Cα geometry alone — distances and angles — without requiring backbone oxygens, so it works on any Cα trace.

Q: What family an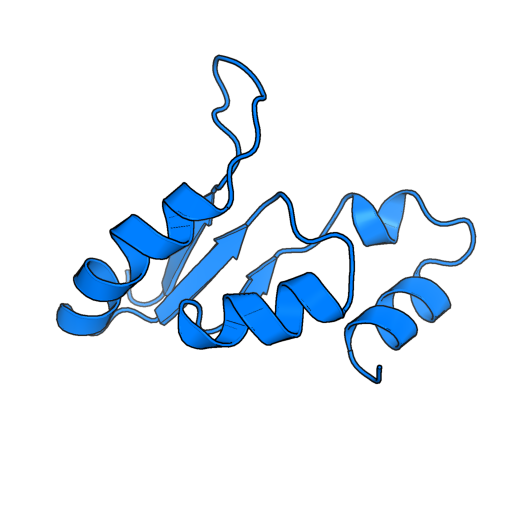d function is it annotated with?
A: Database cross-references. InterPro integrates a dozen domain/family signature databases into unified entries with residue-range hits. GO terms attach function/process/location labels with evidence codes. CATH codes position the fold in a four-level structural taxonomy. Organism is the NCBI-taxonomy species name.

Q: How confident is the AlphaFold model at each residue?
A: pLDDT is the predicted lDDT-Cα score: AlphaFold's confidence that the local environment of each residue (all inter-atomic distances within 15 Å) is correctly placed. It is a per-residue number between 0 and 100, with higher meaning more reliable.

Q: How mobile is each atom in the crystal?
A: B-factor (Debye–Waller factor) reflects atomic displacement in the crystal lattice. It is an experimental observable (units Å²), not a prediction; low values mean the atom is pinned down, high values mean it moves or is heterogeneous across the crystal.

Q: Which residues are buried vs exposed?
A: SASA measures how much of the protein is reachable by solvent. It is computed by rolling a water-sized probe over the atomic surface and summing the exposed area (Å²). Per-residue SASA distinguishes core (buried, low SASA) from surface (exposed, high SASA) residues; total SASA is a whole-molecule size measure.

Q: What do the diagnostic plots show?
A: Plot images: a contact map (which residues are close in 3D, as an N×N binary image), a Ramachandran scatter (backbone torsion angles, revealing secondary-structure composition at a glance), and — for AlphaFold structures — a PAE heatmap (pairwise prediction confidence).

Q: What known structures does this most resemble?
A: The Foldseek neighbor list gives the closest experimentally determined structures in the PDB, ranked by structural alignment. TM-score near 1 means near-identical fold; near 0.3 means only rough topology match. This is how one finds what a novel AlphaFold prediction most resembles in the solved-structure universe.

Q: Are the domains correctly placed relative to each other?
A: Predicted aligned error is AlphaFold's pairwise confidence. Unlike pLDDT (per-residue), PAE is per-residue-pair and captures whether two parts of the structure are correctly placed relative to each other. Units are ångströms of expected positional error.

Q: What do the rendered images show?
A: Structure images are PyMOL renders from six orthogonal camera directions. Cartoon representation draws helices as coils and strands as arrows; sticks shows the backbone as bonds; surface shows the solvent-excluded envelope. Rainbow coloring maps sequence position to hue (blue→red, N→C); chain coloring assigns a distinct color per polypeptide.

Q: What are the backbone torsion angles?
A: φ (phi) and ψ (psi) are the two rotatable backbone dihedrals per residue: φ is the C(i-1)–N–Cα–C torsion, ψ is the N–Cα–C–N(i+1) torsion, both in degrees on (−180°, 180°]. α-helical residues cluster near (−60°, −45°); β-strand residues near (−120°, +130°). A Ramachandran plot is simply a scatter of (φ, ψ) for every residue.